Protein AF-A0A212CKM9-F1 (afdb_monomer_lite)

Radius of gyration: 15.81 Å; chains: 1; bounding box: 39×24×48 Å

Structure (mmCIF, N/CA/C/O backbone):
data_AF-A0A212CKM9-F1
#
_entry.id   AF-A0A212CKM9-F1
#
loop_
_atom_site.group_PDB
_atom_site.id
_atom_site.type_symbol
_atom_site.label_atom_id
_atom_site.label_alt_id
_atom_site.label_comp_id
_atom_site.label_asym_id
_atom_site.label_entity_id
_atom_site.label_seq_id
_atom_site.pdbx_PDB_ins_code
_atom_site.Cartn_x
_atom_site.Cartn_y
_atom_site.Cartn_z
_atom_site.occupancy
_atom_site.B_iso_or_equiv
_atom_site.auth_seq_id
_atom_site.auth_comp_id
_atom_site.auth_asym_id
_atom_site.auth_atom_id
_atom_site.pdbx_PDB_model_num
ATOM 1 N N . GLU A 1 1 ? 22.149 -4.406 -28.420 1.00 36.44 1 GLU A N 1
ATOM 2 C CA . GLU A 1 1 ? 21.755 -4.261 -27.006 1.00 36.44 1 GLU A CA 1
ATOM 3 C C . GLU A 1 1 ? 21.490 -2.798 -26.709 1.00 36.44 1 GLU A C 1
ATOM 5 O O . GLU A 1 1 ? 22.419 -2.005 -26.755 1.00 36.44 1 GLU A O 1
ATOM 10 N N . GLN A 1 2 ? 20.234 -2.417 -26.480 1.00 38.50 2 GLN A N 1
ATOM 11 C CA . GLN A 1 2 ? 19.953 -1.180 -25.755 1.00 38.50 2 GLN A CA 1
ATOM 12 C C . GLN A 1 2 ? 19.801 -1.576 -24.290 1.00 38.50 2 GLN A C 1
ATOM 14 O O . GLN A 1 2 ? 18.766 -2.101 -23.893 1.00 38.50 2 GLN A O 1
ATOM 19 N N . ILE A 1 3 ? 20.859 -1.377 -23.508 1.00 48.38 3 ILE A N 1
ATOM 20 C CA . ILE A 1 3 ? 20.745 -1.292 -22.053 1.00 48.38 3 ILE A CA 1
ATOM 21 C C . ILE A 1 3 ? 20.065 0.056 -21.815 1.00 48.38 3 ILE A C 1
ATOM 23 O O . ILE A 1 3 ? 20.707 1.102 -21.862 1.00 48.38 3 ILE A O 1
ATOM 27 N N . GLY A 1 4 ? 18.733 0.041 -21.755 1.00 48.00 4 GLY A N 1
ATOM 28 C CA . GLY A 1 4 ? 17.948 1.236 -21.473 1.00 48.00 4 GLY A CA 1
ATOM 29 C C . GLY A 1 4 ? 18.310 1.760 -20.087 1.00 48.00 4 GLY A C 1
ATOM 30 O O . GLY A 1 4 ? 18.468 0.969 -19.161 1.00 48.00 4 GLY A O 1
ATOM 31 N N . ASN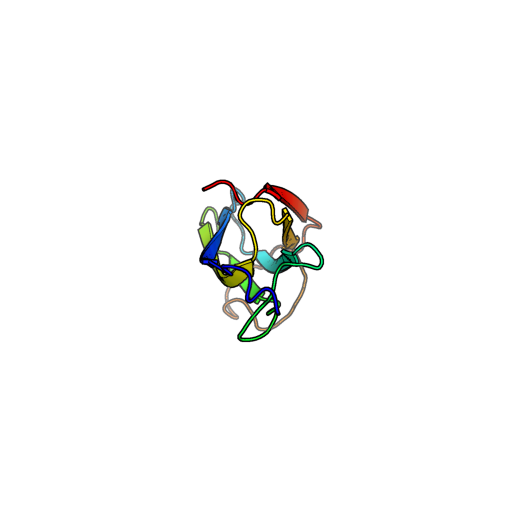 A 1 5 ? 18.452 3.079 -19.960 1.00 54.69 5 ASN A N 1
ATOM 32 C CA . ASN A 1 5 ? 18.538 3.772 -18.676 1.00 54.69 5 ASN A CA 1
ATOM 33 C C . ASN A 1 5 ? 17.269 3.471 -17.862 1.00 54.69 5 ASN A C 1
ATOM 35 O O . ASN A 1 5 ? 16.278 4.188 -17.975 1.00 54.69 5 ASN A O 1
ATOM 39 N N . SER A 1 6 ? 17.257 2.386 -17.091 1.00 64.06 6 SER A N 1
ATOM 40 C CA . SER A 1 6 ? 16.213 2.157 -16.100 1.00 64.06 6 SER A CA 1
ATOM 41 C C . SER A 1 6 ? 16.575 2.980 -14.872 1.00 64.06 6 SER A C 1
ATOM 43 O O . SER A 1 6 ? 17.562 2.685 -14.199 1.00 64.06 6 SER A O 1
ATOM 45 N N . ASN A 1 7 ? 15.807 4.030 -14.613 1.00 83.06 7 ASN A N 1
ATOM 46 C CA . ASN A 1 7 ? 15.955 4.815 -13.395 1.00 83.06 7 ASN A CA 1
ATOM 47 C C . ASN A 1 7 ? 15.306 4.058 -12.230 1.00 83.06 7 ASN A C 1
ATOM 49 O O . ASN A 1 7 ? 14.260 3.425 -12.409 1.00 83.06 7 ASN A O 1
ATOM 53 N N . ASP A 1 8 ? 15.914 4.158 -11.051 1.00 90.31 8 ASP A N 1
ATOM 54 C CA . ASP A 1 8 ? 15.377 3.610 -9.808 1.00 90.31 8 ASP A CA 1
ATOM 55 C C . ASP A 1 8 ? 14.482 4.650 -9.125 1.00 90.31 8 ASP A C 1
ATOM 57 O O . ASP A 1 8 ? 14.870 5.811 -8.964 1.00 90.31 8 ASP A O 1
ATOM 61 N N . TYR A 1 9 ? 13.297 4.233 -8.677 1.00 90.69 9 TYR A N 1
ATOM 62 C CA . TYR A 1 9 ? 12.361 5.099 -7.959 1.00 90.69 9 TYR A CA 1
ATOM 63 C C . TYR A 1 9 ? 11.844 4.446 -6.684 1.00 90.69 9 TYR A C 1
ATOM 65 O O . TYR A 1 9 ? 11.574 3.245 -6.637 1.00 90.69 9 TYR A O 1
ATOM 73 N N . ILE A 1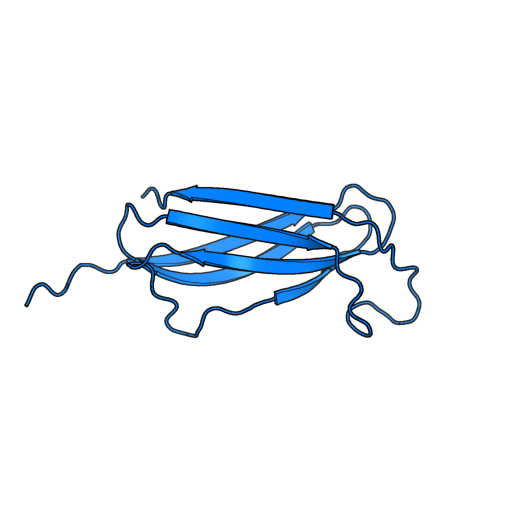 10 ? 11.599 5.287 -5.678 1.00 92.88 10 ILE A N 1
ATOM 74 C CA . ILE A 1 10 ? 10.861 4.922 -4.469 1.00 92.88 10 ILE A CA 1
ATOM 75 C C . ILE A 1 10 ? 9.457 5.513 -4.573 1.00 92.88 10 ILE A C 1
ATOM 77 O O . ILE A 1 10 ? 9.259 6.726 -4.492 1.00 92.88 10 ILE A O 1
ATOM 81 N N . VAL A 1 11 ? 8.461 4.648 -4.729 1.00 93.12 11 VAL A N 1
ATOM 82 C CA . VAL A 1 11 ? 7.050 5.036 -4.745 1.00 93.12 11 VAL A CA 1
ATOM 83 C C . VAL A 1 11 ? 6.544 5.085 -3.313 1.00 93.12 11 VAL A C 1
ATOM 85 O O . VAL A 1 11 ? 6.544 4.070 -2.624 1.00 93.12 11 VAL A O 1
ATOM 88 N N . THR A 1 12 ? 6.060 6.250 -2.882 1.00 95.38 12 THR A N 1
ATOM 89 C CA . THR A 1 12 ? 5.332 6.396 -1.614 1.00 95.38 12 THR A CA 1
ATOM 90 C C . THR A 1 12 ? 3.838 6.491 -1.895 1.00 95.38 12 THR A C 1
ATOM 92 O O . THR A 1 12 ? 3.378 7.451 -2.511 1.00 95.38 12 THR A O 1
ATOM 95 N N . PHE A 1 13 ? 3.066 5.511 -1.428 1.00 95.31 13 PHE A N 1
ATOM 96 C CA . PHE A 1 13 ? 1.608 5.527 -1.502 1.00 95.31 13 PHE A CA 1
ATOM 97 C C . PHE A 1 13 ? 1.022 5.791 -0.113 1.00 95.31 13 PHE A C 1
ATOM 99 O O . PHE A 1 13 ? 1.002 4.912 0.749 1.00 95.31 13 PHE A O 1
ATOM 106 N N . THR A 1 14 ? 0.548 7.015 0.105 1.00 95.88 14 THR A N 1
ATOM 107 C CA . THR A 1 14 ? -0.101 7.423 1.355 1.00 95.88 14 THR A CA 1
ATOM 108 C C . THR A 1 14 ? -1.600 7.156 1.291 1.00 95.88 14 THR A C 1
ATOM 110 O O . THR A 1 14 ? -2.289 7.654 0.401 1.00 95.88 14 THR A O 1
ATOM 113 N N . VAL A 1 15 ? -2.112 6.405 2.263 1.00 94.69 15 VAL A N 1
ATOM 114 C CA . VAL A 1 15 ? -3.549 6.233 2.494 1.00 94.69 15 VAL A CA 1
ATOM 115 C C . VAL A 1 15 ? -3.932 6.989 3.756 1.00 94.69 15 VAL A C 1
ATOM 117 O O . VAL A 1 15 ? -3.393 6.711 4.825 1.00 94.69 15 VAL A O 1
ATOM 120 N N . THR A 1 16 ? -4.876 7.920 3.634 1.00 93.81 16 THR A N 1
ATOM 121 C CA . THR A 1 16 ? -5.399 8.723 4.746 1.00 93.81 16 THR A CA 1
ATOM 122 C C . THR A 1 16 ? -6.839 8.326 5.044 1.00 93.81 16 THR A C 1
ATOM 124 O O . THR A 1 16 ? -7.697 8.379 4.162 1.00 93.81 16 THR A O 1
ATOM 127 N N . SER A 1 17 ? -7.104 7.949 6.294 1.00 90.88 17 SER A N 1
ATOM 128 C CA . SER A 1 17 ? -8.456 7.774 6.819 1.00 90.88 17 SER A CA 1
ATOM 129 C C . SER A 1 17 ? -8.977 9.105 7.348 1.00 90.88 17 SER A C 1
ATOM 131 O O . SER A 1 17 ? -8.264 9.816 8.051 1.00 90.88 17 SER A O 1
ATOM 133 N N . HIS A 1 18 ? -10.239 9.402 7.049 1.00 91.00 18 HIS A N 1
ATOM 134 C CA . HIS A 1 18 ? -11.005 10.484 7.676 1.00 91.00 18 HIS A CA 1
ATOM 135 C C . HIS A 1 18 ? -12.207 9.937 8.462 1.00 91.00 18 HIS A C 1
ATOM 137 O O . HIS A 1 18 ? -13.150 10.674 8.742 1.00 91.00 18 HIS A O 1
ATOM 143 N N . VAL A 1 19 ? -12.212 8.630 8.754 1.00 89.38 19 VAL A N 1
ATOM 144 C CA . VAL A 1 19 ? -13.239 8.001 9.590 1.00 89.38 19 VAL A CA 1
ATOM 145 C C . VAL A 1 19 ? -12.716 7.812 11.018 1.00 89.38 19 VAL A C 1
ATOM 147 O O . VAL A 1 19 ? -11.517 7.568 11.202 1.00 89.38 19 VAL A O 1
ATOM 150 N N . PRO A 1 20 ? -13.590 7.901 12.039 1.00 91.44 20 PRO A N 1
ATOM 151 C CA . PRO A 1 20 ? -13.212 7.785 13.447 1.00 91.44 20 PRO A CA 1
ATOM 152 C C . PRO A 1 20 ? -13.037 6.329 13.924 1.00 91.44 20 PRO A C 1
ATOM 154 O O . PRO A 1 20 ? -13.093 6.068 15.121 1.00 91.44 20 PRO A O 1
ATOM 157 N N . GLU A 1 21 ? -12.803 5.386 13.013 1.00 90.12 21 GLU A N 1
ATOM 158 C CA . GLU A 1 21 ? -12.749 3.944 13.277 1.00 90.12 21 GLU A CA 1
ATOM 159 C C . GLU A 1 21 ? -11.476 3.333 12.673 1.00 90.12 21 GLU A C 1
ATOM 161 O O . GLU A 1 21 ? -10.860 3.917 11.773 1.00 90.12 21 GLU A O 1
ATOM 166 N N . TYR A 1 22 ? -11.074 2.154 13.160 1.00 92.12 22 TYR A N 1
ATOM 167 C CA . TYR A 1 22 ? -9.962 1.414 12.570 1.00 92.12 22 TYR A CA 1
ATOM 168 C C . TYR A 1 22 ? -10.397 0.736 11.275 1.00 92.12 22 TYR A C 1
ATOM 170 O O . TYR A 1 22 ? -11.479 0.157 11.189 1.00 92.12 22 TYR A O 1
ATOM 178 N N . LEU A 1 23 ? -9.520 0.771 10.275 1.00 93.62 23 LEU A N 1
ATOM 179 C CA . LEU A 1 23 ? -9.730 0.121 8.988 1.00 93.62 23 LEU A CA 1
ATOM 180 C C . LEU A 1 23 ? -8.565 -0.812 8.687 1.00 93.62 23 LEU A C 1
ATOM 182 O O . LEU A 1 23 ? -7.401 -0.442 8.849 1.00 93.62 23 LEU A O 1
ATOM 186 N N . VAL A 1 24 ? -8.862 -1.999 8.171 1.00 94.50 24 VAL A N 1
ATOM 187 C CA . VAL A 1 24 ? -7.839 -2.849 7.562 1.00 94.50 24 VAL A CA 1
ATOM 188 C C . VAL A 1 24 ? -7.780 -2.505 6.084 1.00 94.50 24 VAL A C 1
ATOM 190 O O . VAL A 1 24 ? -8.758 -2.670 5.358 1.00 94.50 24 VAL A O 1
ATOM 193 N N . VAL A 1 25 ? -6.637 -1.989 5.637 1.00 95.06 25 VAL A N 1
ATOM 194 C CA . VAL A 1 25 ? -6.451 -1.542 4.257 1.00 95.06 25 VAL A CA 1
ATOM 195 C C . VAL A 1 25 ? -5.465 -2.446 3.544 1.00 95.06 25 VAL A C 1
ATOM 197 O O . VAL A 1 25 ? -4.357 -2.685 4.022 1.00 95.06 25 VAL A O 1
ATOM 200 N N . LYS A 1 26 ? -5.861 -2.887 2.354 1.00 96.06 26 LYS A N 1
ATOM 201 C CA . LYS A 1 26 ? -5.016 -3.564 1.384 1.00 96.06 26 LYS A CA 1
ATOM 202 C C . LYS A 1 26 ? -4.559 -2.572 0.320 1.00 96.06 26 LYS A C 1
ATOM 204 O O . LYS A 1 26 ? -5.388 -2.005 -0.391 1.00 96.06 26 LYS A O 1
ATOM 209 N N . ALA A 1 27 ? -3.251 -2.378 0.197 1.00 96.69 27 ALA A N 1
ATOM 210 C CA . ALA A 1 27 ? -2.623 -1.529 -0.802 1.00 96.69 27 ALA A CA 1
ATOM 211 C C . ALA A 1 27 ? -1.890 -2.378 -1.849 1.00 96.69 27 ALA A C 1
ATOM 213 O O . ALA A 1 27 ? -1.126 -3.290 -1.532 1.00 96.69 27 ALA A O 1
ATOM 214 N N . THR A 1 28 ? -2.132 -2.066 -3.118 1.00 97.06 28 THR A N 1
ATOM 215 C CA . THR A 1 28 ? -1.515 -2.729 -4.272 1.00 97.06 28 THR A CA 1
ATOM 216 C C . THR A 1 28 ? -1.019 -1.689 -5.262 1.00 97.06 28 THR A C 1
ATOM 218 O O . THR A 1 28 ? -1.636 -0.630 -5.410 1.00 97.06 28 THR A O 1
ATOM 221 N N . LEU A 1 29 ? 0.073 -2.004 -5.952 1.00 96.12 29 LEU A N 1
ATOM 222 C CA . LEU A 1 29 ? 0.628 -1.182 -7.015 1.00 96.12 29 LEU A CA 1
ATOM 223 C C . LEU A 1 29 ? 0.702 -2.012 -8.297 1.00 96.12 29 LEU A C 1
ATOM 225 O O . LEU A 1 29 ? 1.119 -3.168 -8.287 1.00 96.12 29 LEU A O 1
ATOM 229 N N . LYS A 1 30 ? 0.278 -1.436 -9.417 1.00 95.25 30 LYS A N 1
ATOM 230 C CA . LYS A 1 30 ? 0.446 -2.026 -10.746 1.00 95.25 30 LYS A CA 1
ATOM 231 C C . LYS A 1 30 ? 1.244 -1.065 -11.614 1.00 95.25 30 LYS A C 1
ATOM 233 O O . LYS A 1 30 ? 0.851 0.089 -11.737 1.00 95.25 30 LYS A O 1
ATOM 238 N N . GLY A 1 31 ? 2.324 -1.550 -12.213 1.00 92.94 31 GLY A N 1
ATOM 239 C CA . GLY A 1 31 ? 3.057 -0.841 -13.258 1.00 92.94 31 GLY A CA 1
ATOM 240 C C . GLY A 1 31 ? 2.576 -1.217 -14.663 1.00 92.94 31 GLY A C 1
ATOM 241 O O . GLY A 1 31 ? 1.875 -2.221 -14.832 1.00 92.94 31 GLY A O 1
ATOM 242 N N . SER A 1 32 ? 2.938 -0.411 -15.660 1.00 92.94 32 SER A N 1
ATOM 243 C CA . SER A 1 32 ? 2.974 -0.812 -17.072 1.00 92.94 32 SER A CA 1
ATOM 244 C C . SER A 1 32 ? 4.030 -1.903 -17.303 1.00 92.94 32 SER A C 1
ATOM 246 O O . SER A 1 32 ? 4.819 -2.205 -16.412 1.00 92.94 32 SER A O 1
ATOM 248 N N . ASP A 1 33 ? 4.024 -2.530 -18.481 1.00 90.94 33 ASP A N 1
ATOM 249 C CA . ASP A 1 33 ? 4.840 -3.725 -18.769 1.00 90.94 33 ASP A CA 1
ATOM 250 C C . ASP A 1 33 ? 6.363 -3.475 -18.702 1.00 90.94 33 ASP A C 1
ATOM 252 O O . ASP A 1 33 ? 7.146 -4.406 -18.540 1.00 90.94 33 ASP A O 1
ATOM 256 N N . ASP A 1 34 ? 6.775 -2.216 -18.813 1.00 91.19 34 ASP A N 1
ATOM 257 C CA . ASP A 1 34 ? 8.144 -1.707 -18.719 1.00 91.19 34 ASP A CA 1
ATOM 258 C C . ASP A 1 34 ? 8.568 -1.311 -17.292 1.00 91.19 34 ASP A C 1
ATOM 260 O O . ASP A 1 34 ? 9.727 -0.956 -17.072 1.00 91.19 34 ASP A O 1
ATOM 264 N N . VAL A 1 35 ? 7.655 -1.386 -16.316 1.00 93.00 35 VAL A N 1
ATOM 265 C CA . VAL A 1 35 ? 7.946 -1.155 -14.897 1.00 93.00 35 VAL A CA 1
ATOM 266 C C . VAL A 1 35 ? 8.303 -2.476 -14.221 1.00 93.00 35 VAL A C 1
ATOM 268 O O . VAL A 1 35 ? 7.501 -3.407 -14.131 1.00 93.00 35 VAL A O 1
ATOM 271 N N . ILE A 1 36 ? 9.511 -2.528 -13.675 1.00 94.12 36 ILE A N 1
ATOM 272 C CA . ILE A 1 36 ? 10.092 -3.682 -13.001 1.00 94.12 36 ILE A CA 1
ATOM 273 C C . ILE A 1 36 ? 10.033 -3.463 -11.489 1.00 94.12 36 ILE A C 1
ATOM 275 O O . ILE A 1 36 ? 10.350 -2.390 -10.984 1.00 94.12 36 ILE A O 1
ATOM 279 N N . PHE A 1 37 ? 9.659 -4.512 -10.757 1.00 94.75 37 PHE A N 1
ATOM 280 C CA . PHE A 1 37 ? 9.713 -4.556 -9.298 1.00 94.75 37 PHE A CA 1
ATOM 281 C C . PHE A 1 37 ? 10.918 -5.412 -8.881 1.00 94.75 37 PHE A C 1
ATOM 283 O O . PHE A 1 37 ? 10.762 -6.632 -8.770 1.00 94.75 37 PHE A O 1
ATOM 290 N N . PRO A 1 38 ? 12.114 -4.827 -8.676 1.00 93.25 38 PRO A N 1
ATOM 291 C CA . PRO A 1 38 ? 13.357 -5.580 -8.473 1.00 93.25 38 PRO A CA 1
ATOM 292 C C . PRO A 1 38 ? 13.298 -6.550 -7.285 1.00 93.25 38 PRO A C 1
ATOM 294 O O . PRO A 1 38 ? 13.883 -7.628 -7.340 1.00 93.25 38 PRO A O 1
ATOM 297 N N . TYR A 1 39 ? 12.533 -6.207 -6.246 1.00 91.19 39 TYR A N 1
ATOM 298 C CA . TYR A 1 39 ? 12.352 -7.035 -5.047 1.00 91.19 39 TYR A CA 1
ATOM 299 C C . TYR A 1 39 ? 10.995 -7.751 -4.995 1.00 91.19 39 TYR A C 1
ATOM 301 O O . TYR A 1 39 ? 10.676 -8.397 -4.000 1.00 91.19 39 TYR A O 1
ATOM 309 N N . GLY A 1 40 ? 10.204 -7.663 -6.066 1.00 91.75 40 GLY A N 1
ATOM 310 C CA . GLY A 1 40 ? 8.853 -8.210 -6.150 1.00 91.75 40 GLY A CA 1
ATOM 311 C C . GLY A 1 40 ? 7.751 -7.165 -5.957 1.00 91.75 40 GLY A C 1
ATOM 312 O O . GLY A 1 40 ? 7.914 -6.143 -5.291 1.00 91.75 40 GLY A O 1
ATOM 313 N N . ASN A 1 41 ? 6.596 -7.424 -6.574 1.00 93.69 41 ASN A N 1
ATOM 314 C CA . ASN A 1 41 ? 5.419 -6.573 -6.437 1.00 93.69 41 ASN A CA 1
ATOM 315 C C . ASN A 1 41 ? 4.617 -6.984 -5.196 1.00 93.69 41 ASN A C 1
ATOM 317 O O . ASN A 1 41 ? 3.728 -7.838 -5.262 1.00 93.69 41 ASN A O 1
ATOM 321 N N . PHE A 1 42 ? 4.978 -6.403 -4.052 1.00 93.06 42 PHE A N 1
ATOM 322 C CA . PHE A 1 42 ? 4.336 -6.704 -2.779 1.00 93.06 42 PHE A CA 1
ATOM 323 C C . PHE A 1 42 ? 2.900 -6.189 -2.718 1.00 93.06 42 PHE A C 1
ATOM 325 O O . PHE A 1 42 ? 2.563 -5.101 -3.189 1.00 93.06 42 PHE A O 1
ATOM 332 N N . VAL A 1 43 ? 2.064 -6.979 -2.056 1.00 96.50 43 VAL A N 1
ATOM 333 C CA . VAL A 1 43 ? 0.724 -6.594 -1.635 1.00 96.50 43 VAL A CA 1
ATOM 334 C C . VAL A 1 43 ? 0.806 -6.298 -0.147 1.00 96.50 43 VAL A C 1
ATOM 336 O O . VAL A 1 43 ? 1.103 -7.196 0.638 1.00 96.50 43 VAL A O 1
ATOM 339 N N . TYR A 1 44 ? 0.552 -5.054 0.243 1.00 96.44 44 TYR A N 1
ATOM 340 C CA . TYR A 1 44 ? 0.562 -4.680 1.651 1.00 96.44 44 TYR A CA 1
ATOM 341 C C . TYR A 1 44 ? -0.845 -4.780 2.223 1.00 96.44 44 TYR A C 1
ATOM 343 O O . TYR A 1 44 ? -1.780 -4.219 1.656 1.00 96.44 44 TYR A O 1
ATOM 351 N N . THR A 1 45 ? -0.981 -5.420 3.379 1.00 95.94 45 THR A N 1
ATOM 352 C CA . THR A 1 45 ? -2.150 -5.256 4.245 1.00 95.94 45 THR A CA 1
ATOM 353 C C . THR A 1 45 ? -1.689 -4.553 5.516 1.00 95.94 45 THR A C 1
ATOM 355 O O . THR A 1 45 ? -0.641 -4.875 6.075 1.00 95.94 45 THR A O 1
ATOM 358 N N . GLY A 1 46 ? -2.435 -3.552 5.973 1.00 94.50 46 GLY A N 1
ATOM 359 C CA . GLY A 1 46 ? -2.083 -2.830 7.182 1.00 94.50 46 GLY A CA 1
ATOM 360 C C . GLY A 1 46 ? -3.284 -2.241 7.894 1.00 94.50 46 GLY A C 1
ATOM 361 O O . GLY A 1 46 ? -4.237 -1.782 7.272 1.00 94.50 46 GLY A O 1
ATOM 362 N N . CYS A 1 47 ? -3.184 -2.202 9.219 1.00 94.25 47 CYS A N 1
ATOM 363 C CA . CYS A 1 47 ? -4.137 -1.488 10.049 1.00 94.25 47 CYS A CA 1
ATOM 364 C C . CYS A 1 47 ? -3.925 0.019 9.898 1.00 94.25 47 CYS A C 1
ATOM 366 O O . CYS A 1 47 ? -2.781 0.491 9.979 1.00 94.25 47 CYS A O 1
ATOM 368 N N . LEU A 1 48 ? -5.015 0.744 9.676 1.00 93.94 48 LEU A N 1
ATOM 369 C CA . LEU A 1 48 ? -5.094 2.192 9.623 1.00 93.94 48 LEU A CA 1
ATOM 370 C C . LEU A 1 48 ? -5.929 2.658 10.819 1.00 93.94 48 LEU A C 1
ATOM 372 O O . LEU A 1 48 ? -7.076 2.250 10.985 1.00 93.94 48 LEU A O 1
ATOM 376 N N . CYS A 1 49 ? -5.323 3.474 11.674 1.00 92.12 49 CYS A N 1
ATOM 377 C CA . CYS A 1 49 ? -5.987 4.090 12.817 1.00 92.12 49 CYS A CA 1
ATOM 378 C C . CYS A 1 49 ? -7.060 5.124 12.410 1.00 92.12 49 CYS A C 1
ATOM 380 O O . CYS A 1 49 ? -7.032 5.652 11.291 1.00 92.12 49 CYS A O 1
ATOM 382 N N . PRO A 1 50 ? -7.965 5.466 13.347 1.00 92.19 50 PRO A N 1
ATOM 383 C CA . PRO A 1 50 ? -8.908 6.565 13.196 1.00 92.19 50 PRO A CA 1
ATOM 384 C C . PRO A 1 50 ? -8.210 7.866 12.798 1.00 92.19 50 PRO A C 1
ATOM 386 O O . PRO A 1 50 ? -7.237 8.268 13.438 1.00 92.19 50 PRO A O 1
ATOM 389 N N . ASN A 1 51 ? -8.726 8.543 11.770 1.00 92.25 51 ASN A N 1
ATOM 390 C CA . ASN A 1 51 ? -8.256 9.862 11.321 1.00 92.25 51 ASN A CA 1
ATOM 391 C C . ASN A 1 51 ? -6.736 9.971 11.081 1.00 92.25 51 ASN A C 1
ATOM 393 O O . ASN A 1 51 ? -6.143 11.032 11.288 1.00 92.25 51 ASN A O 1
ATOM 397 N N . CYS A 1 52 ? -6.085 8.874 10.687 1.00 92.25 52 CYS A N 1
ATOM 398 C CA . CYS A 1 52 ? -4.638 8.831 10.515 1.00 92.25 52 CYS A CA 1
ATOM 399 C C . CYS A 1 52 ? -4.229 8.412 9.098 1.00 92.25 52 CYS A C 1
ATOM 401 O O . CYS A 1 52 ? -5.049 7.986 8.281 1.00 92.25 52 CYS A O 1
ATOM 403 N N . SER A 1 53 ? -2.936 8.552 8.801 1.00 95.44 53 SER A N 1
ATOM 404 C CA . SER A 1 53 ? -2.354 8.173 7.512 1.00 95.44 53 SER A CA 1
ATOM 405 C C . SER A 1 53 ? -1.338 7.051 7.663 1.00 95.44 53 SER A C 1
ATOM 407 O O . SER A 1 53 ? -0.637 6.969 8.672 1.00 95.44 53 SER A O 1
ATOM 409 N N . LYS A 1 54 ? -1.219 6.217 6.631 1.00 95.69 54 LYS A N 1
ATOM 410 C CA . LYS A 1 54 ? -0.201 5.171 6.528 1.00 95.69 54 LYS A CA 1
ATOM 411 C C . LYS A 1 54 ? 0.445 5.199 5.154 1.00 95.69 54 LYS A C 1
ATOM 413 O O . LYS A 1 54 ? -0.243 5.344 4.147 1.00 95.69 54 LYS A O 1
ATOM 418 N N . ASN A 1 55 ? 1.763 5.047 5.137 1.00 96.31 55 ASN A N 1
ATOM 419 C CA . ASN A 1 55 ? 2.553 5.010 3.915 1.00 96.31 55 ASN A CA 1
ATOM 420 C C . ASN A 1 55 ? 2.919 3.567 3.572 1.00 96.31 55 ASN A C 1
ATOM 422 O O . ASN A 1 55 ? 3.329 2.800 4.445 1.00 96.31 55 ASN A O 1
ATOM 426 N N . PHE A 1 56 ? 2.795 3.233 2.294 1.00 95.56 56 PHE A N 1
ATOM 427 C CA . PHE A 1 56 ? 3.264 1.991 1.694 1.00 95.56 56 PHE A CA 1
ATOM 428 C C . PHE A 1 56 ? 4.334 2.324 0.657 1.00 95.56 56 PHE A C 1
ATOM 430 O O . PHE A 1 56 ? 4.219 3.341 -0.032 1.00 95.56 56 PHE A O 1
ATOM 437 N N . PHE A 1 57 ? 5.364 1.488 0.558 1.00 95.50 57 PHE A N 1
ATOM 438 C CA . PHE A 1 57 ? 6.548 1.786 -0.240 1.00 95.50 57 PHE A CA 1
ATOM 439 C C . PHE A 1 57 ? 6.819 0.671 -1.237 1.00 95.50 57 PHE A C 1
ATOM 441 O O . PHE A 1 57 ? 6.763 -0.497 -0.873 1.00 95.50 57 PHE A O 1
ATOM 448 N N . TRP A 1 58 ? 7.145 1.037 -2.471 1.00 95.38 58 TRP A N 1
ATOM 449 C CA . TRP A 1 58 ? 7.684 0.109 -3.461 1.00 95.38 58 TRP A CA 1
ATOM 450 C C . TRP A 1 58 ? 8.942 0.707 -4.064 1.00 95.38 58 TRP A C 1
ATOM 452 O O . TRP A 1 58 ? 8.971 1.892 -4.395 1.00 95.38 58 TRP A O 1
ATOM 462 N N . GLU A 1 59 ? 9.947 -0.132 -4.250 1.00 94.50 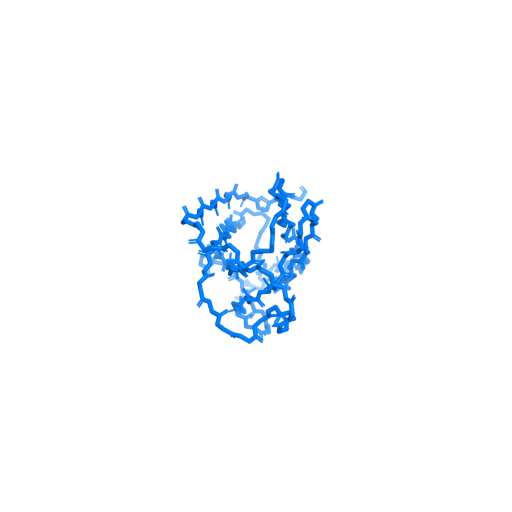59 GLU A N 1
ATOM 463 C CA . GLU A 1 59 ? 11.077 0.174 -5.116 1.00 94.50 59 GLU A CA 1
ATOM 464 C C . GLU A 1 59 ? 10.757 -0.366 -6.507 1.00 94.50 59 GLU A C 1
ATOM 466 O O . GLU A 1 59 ? 10.345 -1.523 -6.647 1.00 94.50 59 GLU A O 1
ATOM 471 N N . ILE A 1 60 ? 10.890 0.487 -7.520 1.00 94.31 60 ILE A N 1
ATOM 472 C CA . ILE A 1 60 ? 10.624 0.146 -8.917 1.00 94.31 60 ILE A CA 1
ATOM 473 C C . ILE A 1 60 ? 11.759 0.633 -9.811 1.00 94.31 60 ILE A C 1
ATOM 475 O O . ILE A 1 60 ? 12.457 1.590 -9.480 1.00 94.31 60 ILE A O 1
ATOM 479 N N . GLN A 1 61 ? 11.877 0.013 -10.978 1.00 94.31 61 GLN A N 1
ATOM 480 C CA . GLN A 1 61 ? 12.731 0.470 -12.068 1.00 94.31 61 GLN A CA 1
ATOM 481 C C . GLN A 1 61 ? 11.875 0.634 -13.316 1.00 94.31 61 GLN A C 1
ATOM 483 O O . GLN A 1 61 ? 11.026 -0.211 -13.591 1.00 94.31 61 GLN A O 1
ATOM 488 N N . GLY A 1 62 ? 12.061 1.706 -14.076 1.00 90.25 62 GLY A N 1
ATOM 489 C CA . GLY A 1 62 ? 11.258 1.914 -15.279 1.00 90.25 62 GLY A CA 1
ATOM 490 C C . GLY A 1 62 ? 11.608 3.187 -16.039 1.00 90.25 62 GLY A C 1
ATOM 491 O O . GLY A 1 62 ? 12.414 3.997 -15.567 1.00 90.25 62 GLY A O 1
ATOM 492 N N . PRO A 1 63 ? 11.026 3.374 -17.229 1.00 88.00 63 PRO A N 1
ATOM 493 C CA . PRO A 1 63 ? 11.253 4.576 -18.010 1.00 88.00 63 PRO A CA 1
ATOM 494 C C . PRO A 1 63 ? 10.482 5.767 -17.436 1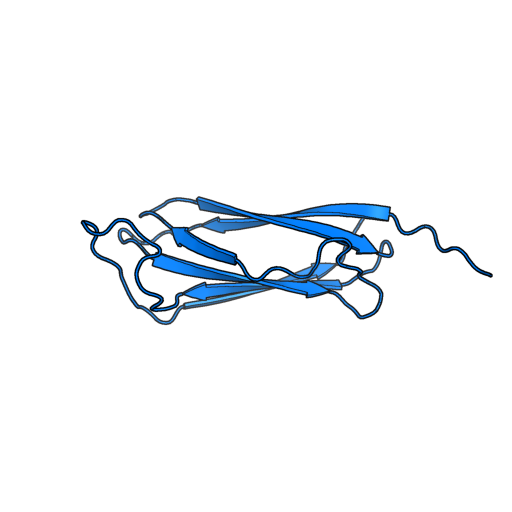.00 88.00 63 PRO A C 1
ATOM 496 O O . PRO A 1 63 ? 9.538 5.615 -16.656 1.00 88.00 63 PRO A O 1
ATOM 499 N N . GLU A 1 64 ? 10.871 6.969 -17.860 1.00 81.19 64 GLU A N 1
ATOM 500 C CA . GLU A 1 64 ? 10.282 8.228 -17.388 1.00 81.19 64 GLU A CA 1
ATOM 501 C C . GLU A 1 64 ? 8.788 8.359 -17.711 1.00 81.19 64 GLU A C 1
ATOM 503 O O . GLU A 1 64 ? 8.141 9.206 -17.130 1.00 81.19 64 GLU A O 1
ATOM 508 N N . ASN A 1 65 ? 8.233 7.541 -18.610 1.00 84.81 65 ASN A N 1
ATOM 509 C CA . ASN A 1 65 ? 6.819 7.525 -19.002 1.00 84.81 65 ASN A CA 1
ATOM 510 C C . ASN A 1 65 ? 6.058 6.281 -18.504 1.00 84.81 65 ASN A C 1
ATOM 512 O O . ASN A 1 65 ? 4.946 6.011 -18.969 1.00 84.81 65 ASN A O 1
ATOM 516 N N . GLY A 1 66 ? 6.645 5.512 -17.581 1.00 88.31 66 GLY A N 1
ATOM 517 C CA . GLY A 1 66 ? 5.985 4.358 -16.978 1.00 88.31 66 GLY A CA 1
ATOM 518 C C . GLY A 1 66 ? 4.689 4.761 -16.267 1.00 88.31 66 GLY A C 1
ATOM 519 O O . GLY A 1 66 ? 4.597 5.816 -15.637 1.00 88.31 66 GLY A O 1
ATOM 520 N N . ILE A 1 67 ? 3.658 3.920 -16.351 1.00 92.44 67 ILE A N 1
ATOM 521 C CA . ILE A 1 67 ? 2.355 4.177 -15.725 1.00 92.44 67 ILE A CA 1
ATOM 522 C C . ILE A 1 67 ? 2.239 3.357 -14.446 1.00 92.44 67 ILE A C 1
ATOM 524 O O . ILE A 1 67 ? 2.358 2.136 -14.467 1.00 92.44 67 ILE A O 1
ATOM 528 N N . LEU A 1 68 ? 1.897 4.018 -13.345 1.00 94.31 68 LEU A N 1
ATOM 529 C CA . LEU A 1 68 ? 1.601 3.402 -12.059 1.00 94.31 68 LEU A CA 1
ATOM 530 C C . LEU A 1 68 ? 0.115 3.535 -11.715 1.00 94.31 68 LEU A C 1
ATOM 532 O O . LEU A 1 68 ? -0.500 4.594 -11.836 1.00 94.31 68 LEU A O 1
ATOM 536 N N . ILE A 1 69 ? -0.479 2.448 -11.240 1.00 95.50 69 ILE A N 1
ATOM 537 C CA . ILE A 1 69 ? -1.847 2.395 -10.728 1.00 95.50 69 ILE A CA 1
ATOM 538 C C . ILE A 1 69 ? -1.778 1.882 -9.292 1.00 95.50 69 ILE A C 1
ATOM 540 O O . ILE A 1 69 ? -1.589 0.689 -9.055 1.00 95.50 69 ILE A O 1
ATOM 544 N N . GLY A 1 70 ? -1.923 2.796 -8.338 1.00 95.69 70 GLY A N 1
ATOM 545 C CA . GLY A 1 70 ? -2.065 2.490 -6.920 1.00 95.69 70 GLY A CA 1
ATOM 546 C C . GLY A 1 70 ? -3.526 2.221 -6.578 1.00 95.69 70 GLY A C 1
ATOM 547 O O . GLY A 1 70 ? -4.430 2.924 -7.030 1.00 95.69 70 GLY A O 1
ATOM 548 N N . LYS A 1 71 ? -3.784 1.198 -5.774 1.00 96.31 71 LYS A N 1
ATOM 549 C CA . LYS A 1 71 ? -5.131 0.821 -5.348 1.00 96.31 71 LYS A CA 1
ATOM 550 C C . LYS A 1 71 ? -5.138 0.501 -3.862 1.00 96.31 71 LYS A C 1
ATOM 552 O O . LYS A 1 71 ? -4.341 -0.319 -3.417 1.00 96.31 71 LYS A O 1
ATOM 557 N N . ALA A 1 72 ? -6.048 1.137 -3.135 1.00 95.38 72 ALA A N 1
ATOM 558 C CA . ALA A 1 72 ? -6.295 0.923 -1.717 1.00 95.38 72 ALA A CA 1
ATOM 559 C C . ALA A 1 72 ? -7.738 0.441 -1.516 1.00 95.38 72 ALA A C 1
ATOM 561 O O . ALA A 1 72 ? -8.679 1.025 -2.059 1.00 95.38 72 ALA A O 1
ATOM 562 N N . GLU A 1 73 ? -7.915 -0.635 -0.758 1.00 94.69 73 GLU A N 1
ATOM 563 C CA . GLU A 1 73 ? -9.214 -1.256 -0.492 1.00 94.69 73 GLU A CA 1
ATOM 564 C C . GLU A 1 73 ? -9.347 -1.529 0.999 1.00 94.69 73 GLU A C 1
ATOM 566 O O . GLU A 1 73 ? -8.411 -2.048 1.604 1.00 94.69 73 GLU A O 1
ATOM 571 N N . VAL A 1 74 ? -10.501 -1.220 1.584 1.00 92.94 74 VAL A N 1
ATOM 572 C CA . VAL A 1 74 ? -10.831 -1.724 2.919 1.00 92.94 74 VAL A CA 1
ATOM 573 C C . VAL A 1 74 ? -11.229 -3.189 2.789 1.00 92.94 74 VAL A C 1
ATOM 575 O O . VAL A 1 74 ? -12.034 -3.555 1.930 1.00 92.94 74 VAL A O 1
ATOM 578 N N . VAL A 1 75 ? -10.621 -4.030 3.616 1.00 92.44 75 VAL A N 1
ATOM 579 C CA . VAL A 1 75 ? -10.823 -5.480 3.645 1.00 92.44 75 VAL A CA 1
ATOM 580 C C . VAL A 1 75 ? -11.149 -5.928 5.067 1.00 92.44 75 VAL A C 1
ATOM 582 O O . VAL A 1 75 ? -10.956 -5.182 6.020 1.00 92.44 75 VAL A O 1
ATOM 585 N N . SER A 1 76 ? -11.638 -7.155 5.222 1.00 88.56 76 SER A N 1
ATOM 586 C CA . SER A 1 76 ? -11.988 -7.750 6.518 1.00 88.56 76 SER A CA 1
ATOM 587 C C . SER A 1 76 ? -10.969 -8.813 6.953 1.00 88.56 76 SER A C 1
ATOM 589 O O . SER A 1 76 ? -11.351 -9.883 7.417 1.00 88.56 76 SER A O 1
ATOM 591 N N . GLU A 1 77 ? -9.676 -8.568 6.720 1.00 88.88 77 GLU A N 1
ATOM 592 C CA . GLU A 1 77 ? -8.610 -9.501 7.108 1.00 88.88 77 GLU A CA 1
ATOM 593 C C . GLU A 1 77 ? -8.364 -9.432 8.623 1.00 88.88 77 GLU A C 1
ATOM 595 O O . GLU A 1 77 ? -8.177 -8.353 9.190 1.00 88.88 77 GLU A O 1
ATOM 600 N N . GLU A 1 78 ? -8.393 -10.588 9.282 1.00 86.00 78 GLU A N 1
ATOM 601 C CA . GLU A 1 78 ? -8.252 -10.704 10.734 1.00 86.00 78 GLU A CA 1
ATOM 602 C C . GLU A 1 78 ? -6.784 -10.605 11.178 1.00 86.00 78 GLU A C 1
ATOM 604 O O . GLU A 1 78 ? -5.862 -10.866 10.407 1.00 86.00 78 GLU A O 1
ATOM 609 N N . ASN A 1 79 ? -6.556 -10.271 12.452 1.00 87.50 79 ASN A N 1
ATOM 610 C CA . ASN A 1 79 ? -5.224 -10.202 13.078 1.00 87.50 79 ASN A CA 1
ATOM 611 C C . ASN A 1 79 ? -4.261 -9.149 12.487 1.00 87.50 79 ASN A C 1
ATOM 613 O O . ASN A 1 79 ? -3.056 -9.213 12.725 1.00 87.50 79 ASN A O 1
ATOM 617 N N . ILE A 1 80 ? -4.774 -8.164 11.741 1.00 93.44 80 ILE A N 1
ATOM 618 C CA . ILE A 1 80 ? -3.969 -7.052 11.208 1.00 93.44 80 ILE A CA 1
ATOM 619 C C . ILE A 1 80 ? -3.934 -5.849 12.163 1.00 93.44 80 ILE A C 1
ATOM 621 O O . ILE A 1 80 ? -2.905 -5.184 12.301 1.00 93.44 80 ILE A O 1
ATOM 625 N N . CYS A 1 81 ? -5.070 -5.532 12.782 1.00 91.75 81 CYS A N 1
ATOM 626 C CA . CYS A 1 81 ? -5.194 -4.480 13.790 1.00 91.75 81 CYS A CA 1
ATOM 627 C C . CYS A 1 81 ? -4.988 -5.041 15.207 1.00 91.75 81 CYS A C 1
ATOM 629 O O . CYS A 1 81 ? -5.076 -6.257 15.393 1.00 91.75 81 CYS A O 1
ATOM 631 N N . PRO A 1 82 ? -4.725 -4.177 16.210 1.00 90.00 82 PRO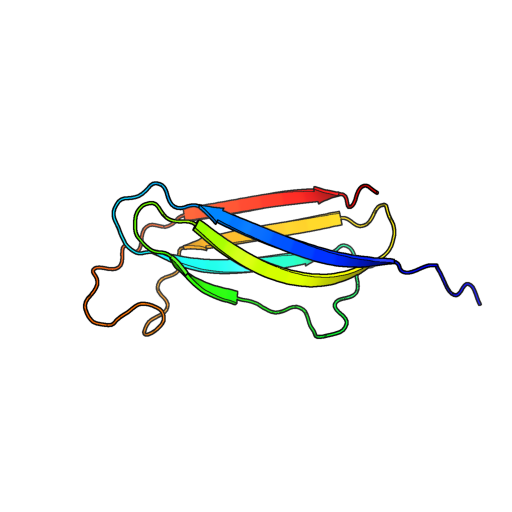 A N 1
ATOM 632 C CA . PRO A 1 82 ? -4.713 -4.592 17.610 1.00 90.00 82 PRO A CA 1
ATOM 633 C C . PRO A 1 82 ? -6.005 -5.340 18.000 1.00 90.00 82 PRO A C 1
ATOM 635 O O . PRO A 1 82 ? -7.071 -5.036 17.468 1.00 90.00 82 PRO A O 1
ATOM 638 N N . PRO A 1 83 ? -5.940 -6.331 18.902 1.00 83.50 83 PRO A N 1
ATOM 639 C CA . PRO A 1 83 ? -7.092 -7.174 19.231 1.00 83.50 83 PRO A CA 1
ATOM 640 C C . PRO A 1 83 ? -8.189 -6.448 20.029 1.00 83.50 83 PRO A C 1
ATOM 642 O O . PRO A 1 83 ? -9.299 -6.954 20.149 1.00 83.50 83 PRO A O 1
ATOM 645 N N . ASP A 1 84 ? -7.878 -5.289 20.601 1.00 86.56 84 ASP A N 1
ATOM 646 C CA . ASP A 1 84 ? -8.720 -4.502 21.501 1.00 86.56 84 ASP A CA 1
ATOM 647 C C . ASP A 1 84 ? -9.405 -3.308 20.819 1.00 86.56 84 ASP A C 1
ATOM 649 O O . ASP A 1 84 ? -10.027 -2.490 21.497 1.00 86.56 84 ASP A O 1
ATOM 653 N N . VAL A 1 85 ? -9.311 -3.199 19.489 1.00 85.44 85 VAL A N 1
ATOM 654 C CA . VAL A 1 85 ? -9.924 -2.098 18.738 1.00 85.44 85 VAL A CA 1
ATOM 655 C C . VAL A 1 85 ? -11.150 -2.541 17.951 1.00 85.44 85 VAL A C 1
ATOM 657 O O . VAL A 1 85 ? -11.201 -3.633 17.386 1.00 85.44 85 VAL A O 1
ATOM 660 N N . GLU A 1 86 ? -12.139 -1.655 17.873 1.00 83.44 86 GLU A N 1
ATOM 661 C CA . GLU A 1 86 ? -13.282 -1.825 16.983 1.00 83.44 86 GLU A CA 1
ATOM 662 C C . GLU A 1 86 ? -12.846 -1.563 15.536 1.00 83.44 86 GLU A C 1
ATOM 664 O O . GLU A 1 86 ? -12.396 -0.466 15.187 1.00 83.44 86 GLU A O 1
ATOM 669 N N . ILE A 1 87 ? -12.941 -2.601 14.703 1.00 84.00 87 ILE A N 1
ATOM 670 C CA . ILE A 1 87 ? -12.592 -2.548 13.284 1.00 84.00 87 ILE A CA 1
ATOM 671 C C . ILE A 1 87 ? -13.873 -2.369 12.484 1.00 84.00 87 ILE A C 1
ATOM 673 O O . ILE A 1 87 ? -14.771 -3.212 12.513 1.00 84.00 87 ILE A O 1
ATOM 677 N N . SER A 1 88 ? -13.920 -1.298 11.708 1.00 81.25 88 SER A N 1
ATOM 678 C CA . SER A 1 88 ? -14.994 -1.077 10.758 1.00 81.25 88 SER A CA 1
ATOM 679 C C . SER A 1 88 ? -14.728 -1.874 9.486 1.00 81.25 88 SER A C 1
ATOM 681 O O . SER A 1 88 ? -13.609 -1.893 8.966 1.00 81.25 88 SER A O 1
ATOM 683 N N . THR A 1 89 ? -15.767 -2.511 8.947 1.00 78.69 89 THR A N 1
ATOM 684 C CA . THR A 1 89 ? -15.705 -3.280 7.687 1.00 78.69 89 THR A CA 1
ATOM 685 C C . THR A 1 89 ? -16.511 -2.670 6.522 1.00 78.69 89 THR A C 1
ATOM 687 O O . THR A 1 89 ? -17.136 -3.402 5.751 1.00 78.69 89 THR A O 1
ATOM 690 N N . PRO A 1 90 ? -16.534 -1.336 6.329 1.00 74.81 90 PRO A N 1
ATOM 691 C CA . PRO A 1 90 ? -17.233 -0.726 5.214 1.00 74.81 90 PRO A CA 1
ATOM 692 C C . PRO A 1 90 ? -16.495 -1.036 3.912 1.00 74.81 90 PRO A C 1
ATOM 694 O O . PRO A 1 90 ? -15.267 -1.108 3.856 1.00 74.81 90 PRO A O 1
ATOM 697 N N . VAL A 1 91 ? -17.249 -1.183 2.828 1.00 75.88 91 VAL A N 1
ATOM 698 C CA . VAL A 1 91 ? -16.676 -1.486 1.515 1.00 75.88 91 VAL A CA 1
ATOM 699 C C . VAL A 1 91 ? -16.213 -0.184 0.854 1.00 75.88 91 VAL A C 1
ATOM 701 O O . VAL A 1 91 ? -16.974 0.463 0.137 1.00 75.88 91 VAL A O 1
ATOM 704 N N . TYR A 1 92 ? -14.953 0.201 1.084 1.00 76.94 92 TYR A N 1
ATOM 705 C CA . TYR A 1 92 ? -14.307 1.324 0.394 1.00 76.94 92 TYR A CA 1
ATOM 706 C C . TYR A 1 92 ? -13.216 0.847 -0.561 1.00 76.94 92 TYR A C 1
ATOM 708 O O . TYR A 1 92 ? -12.400 -0.013 -0.230 1.00 76.94 92 TYR A O 1
ATOM 716 N N . LYS A 1 93 ? -13.170 1.454 -1.748 1.00 83.62 93 LYS A N 1
ATOM 717 C CA . LYS A 1 93 ? -12.161 1.173 -2.767 1.00 83.62 93 LYS A CA 1
ATOM 718 C C . LYS A 1 93 ? -11.768 2.452 -3.484 1.00 83.62 93 LYS A C 1
ATOM 720 O O . LYS A 1 93 ? -12.613 3.116 -4.077 1.00 83.62 93 LYS A O 1
ATOM 725 N N . VAL A 1 94 ? -10.479 2.759 -3.462 1.00 84.56 94 VAL A N 1
ATOM 726 C CA . VAL A 1 94 ? -9.902 3.935 -4.111 1.00 84.56 94 VAL A CA 1
ATOM 727 C C . VAL A 1 94 ? -8.786 3.483 -5.044 1.00 84.56 94 VAL A C 1
ATOM 729 O O . VAL A 1 94 ? -7.902 2.721 -4.655 1.00 84.56 94 VAL A O 1
ATOM 732 N N . CYS A 1 95 ? -8.823 3.963 -6.284 1.00 83.69 95 CYS A N 1
ATOM 733 C CA . CYS A 1 95 ? -7.792 3.723 -7.288 1.00 83.69 95 CYS A CA 1
ATOM 734 C C . CYS A 1 95 ? -7.223 5.067 -7.740 1.00 83.69 95 CYS A C 1
ATOM 736 O O . CYS A 1 95 ? -7.978 5.979 -8.073 1.00 83.69 95 CYS A O 1
ATOM 738 N N . ILE A 1 96 ? -5.901 5.172 -7.794 1.00 85.50 96 ILE A N 1
ATOM 739 C CA . ILE A 1 96 ? -5.177 6.350 -8.261 1.00 85.50 96 ILE A CA 1
ATOM 740 C C . ILE A 1 96 ? -4.252 5.906 -9.390 1.00 85.50 96 ILE A C 1
ATOM 742 O O . ILE A 1 96 ? -3.471 4.972 -9.230 1.00 85.50 96 ILE A O 1
ATOM 746 N N . LYS A 1 97 ? -4.330 6.584 -10.533 1.00 90.00 97 LYS A N 1
ATOM 747 C CA . LYS A 1 97 ? -3.417 6.397 -11.664 1.00 90.00 97 LYS A CA 1
ATOM 748 C C . LYS A 1 97 ? -2.458 7.584 -11.727 1.00 90.00 97 LYS A C 1
ATOM 750 O O . LYS A 1 97 ? -2.902 8.728 -11.634 1.00 90.00 97 LYS A O 1
ATOM 755 N N . ARG A 1 98 ? -1.165 7.316 -11.877 1.00 86.06 98 ARG A N 1
ATOM 756 C CA . ARG A 1 98 ? -0.100 8.311 -12.031 1.00 86.06 98 ARG A CA 1
ATOM 757 C C . ARG A 1 98 ? 0.861 7.867 -13.123 1.00 86.06 98 ARG A C 1
ATOM 759 O O . ARG A 1 98 ? 1.173 6.688 -13.227 1.00 86.06 98 ARG A O 1
ATOM 766 N N . GLU A 1 99 ? 1.314 8.815 -13.922 1.00 82.19 99 GLU A N 1
ATOM 767 C CA . GLU A 1 99 ? 2.490 8.636 -14.768 1.00 82.19 99 GLU A CA 1
ATOM 768 C C . GLU A 1 99 ? 3.718 8.952 -13.915 1.00 82.19 99 GLU A C 1
ATOM 770 O O . GLU A 1 99 ? 3.663 9.840 -13.056 1.00 82.19 99 GLU A O 1
ATOM 775 N N . ILE A 1 100 ? 4.796 8.196 -14.105 1.00 76.19 100 ILE A N 1
ATOM 776 C CA . ILE A 1 100 ? 6.117 8.644 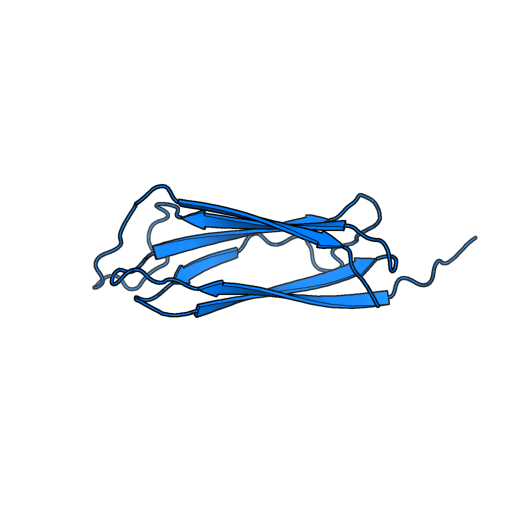-13.679 1.00 76.19 100 ILE A CA 1
ATOM 777 C C . ILE A 1 100 ? 6.373 9.918 -14.492 1.00 76.19 100 ILE A C 1
ATOM 779 O O . ILE A 1 100 ? 6.075 9.970 -15.678 1.00 76.19 100 ILE A O 1
ATOM 783 N N . VAL A 1 101 ? 6.762 10.993 -13.821 1.00 67.75 101 VAL A N 1
ATOM 784 C CA . VAL A 1 101 ? 7.135 12.259 -14.455 1.00 67.75 101 VAL A CA 1
ATOM 785 C C . VAL A 1 101 ? 8.386 12.695 -13.716 1.00 67.75 101 VAL A C 1
ATOM 787 O O . VAL A 1 101 ? 8.329 12.853 -12.493 1.00 67.75 101 VAL A O 1
ATOM 790 N N . ILE A 1 102 ? 9.504 12.797 -14.432 1.00 59.81 102 ILE A N 1
ATOM 791 C CA . ILE A 1 102 ? 10.800 13.239 -13.896 1.00 59.81 102 ILE A CA 1
ATOM 792 C C . ILE A 1 102 ? 11.012 14.705 -14.244 1.00 59.81 102 ILE A C 1
ATOM 794 O O . ILE A 1 102 ? 10.686 15.085 -15.392 1.00 59.81 102 ILE A O 1
#

Foldseek 3Di:
DPPDPWDKDKDKDKDFAQAQFKFWKKKFKDKDPQKAQPPDGDIDTAIDHHRGMDIDIGIITGDQFMKMKMKMWTDDDPPRDDPPGDYDRDTDIDIDIDTRHD

Sequence (102 aa):
EQIGNSNDYIVTFTVTSHVPEYLVVKATLKGSDDVIFPYGNFVYTGCLCPNCSKNFFWEIQGPENGILIGKAEVVSEENICPPDVEISTPVYKVCIKREIVI

Secondary structure (DSSP, 8-state):
------EEEEEEEEEE--SSSEEEEEEEEEE-TT-B-TT--PPEEEEE-TT-EEEEEEEEEE-TT-EEEEEEEEE--TTSS-TTSPEE----EEEEEEE---

Organism: Cervus elaphus hippelaphus (NCBI:txid46360)

pLDDT: mean 87.77, std 11.94, range [36.44, 97.06]

InterPro domains:
  IPR007990 Prolactin-inducible protein [PF05326] (5-84)
  IPR007990 Prolactin-inducible protein [PTHR15096] (5-93)
  IPR013783 Immunoglobulin-like fold [G3DSA:2.60.40.10] (2-100)
  IPR014756 Immunoglobulin E-set [SSF81296] (6-100)